Protein AF-A0A510INA8-F1 (afdb_monomer)

Nearest PDB structures (foldseek):
  8xap-assembly2_B  TM=6.725E-01  e=1.825E+00  Sulfolobus acidocaldarius DSM 639
  1udv-assembly1_A  TM=5.175E-01  e=1.041E+00  Saccharolobus solfataricus P2
  8cr5-assembly1_A  TM=5.993E-01  e=4.950E+00  Mus musculus
  7qna-assembly1_C  TM=3.928E-01  e=1.714E+00  Homo sapiens
  4bsj-assembly1_A  TM=4.033E-01  e=3.199E+00  Homo sapiens

Mean predicted aligned error: 12.91 Å

Secondary structure (DSSP, 8-state):
-------------------------------EEEEE-SPPPSEEEEE-HHHHHHHBTTTTTT---SS-EEEEE-SSSHHHHHHTT-BEEHHHHHT--TTS-EEEEEEEEEEETTEEEEEEEEEE-

Solvent-accessible surface area (backbone atoms only — not comparable to full-atom values): 7892 Å² total; per-residue (Å²): 134,84,89,83,86,80,89,85,87,78,82,87,84,91,83,80,86,76,83,76,79,75,74,81,73,69,79,80,77,80,61,48,76,53,72,43,83,46,85,70,64,67,42,77,48,74,36,45,53,68,52,30,47,71,25,18,62,78,38,40,76,66,66,80,62,91,56,69,42,65,30,37,21,70,50,96,43,72,69,52,24,56,77,64,19,44,27,27,45,61,35,64,72,71,71,46,61,62,88,51,49,69,77,45,78,49,79,48,79,50,75,57,97,87,40,83,43,43,37,38,29,41,32,25,96

Foldseek 3Di:
DDDDDDDDDDDDDDDDDPPPPPPPPPPPPDWDKDKDFDDAFLDKDWDALVLQQQLAPVHNPLPPDRGTAMWGARDNDPVCSRVVSRIYGPCRVRVHHSPKAQPDKDWDWDADPNDIIIMIMTTID

pLDDT: mean 80.51, std 18.61, range [36.09, 98.0]

Radius of gyration: 30.37 Å; Cα contacts (8 Å, |Δi|>4): 187; chains: 1; bounding box: 61×91×60 Å

Structure (mmCIF, N/CA/C/O backbone):
data_AF-A0A510INA8-F1
#
_entry.id   AF-A0A510INA8-F1
#
loop_
_atom_site.group_PDB
_atom_site.id
_atom_site.type_symbol
_atom_site.label_atom_id
_atom_site.label_alt_id
_atom_site.label_comp_id
_atom_site.label_asym_id
_atom_site.label_entity_id
_atom_site.label_seq_id
_atom_site.pdbx_PDB_ins_code
_atom_site.Cartn_x
_atom_site.Cartn_y
_atom_site.Cartn_z
_atom_site.occupancy
_atom_site.B_iso_or_equiv
_atom_site.auth_seq_id
_atom_site.auth_comp_id
_atom_site.auth_asym_id
_atom_site.auth_atom_id
_atom_site.pdbx_PDB_model_num
ATOM 1 N N . MET A 1 1 ? 45.433 81.478 45.716 1.00 36.09 1 MET A N 1
ATOM 2 C CA . MET A 1 1 ? 46.168 80.511 46.562 1.00 36.09 1 MET A CA 1
ATOM 3 C C . MET A 1 1 ? 45.380 79.200 46.555 1.00 36.09 1 MET A C 1
ATOM 5 O O . MET A 1 1 ? 44.217 79.274 46.913 1.00 36.09 1 MET A O 1
ATOM 9 N N . ARG A 1 2 ? 46.011 78.075 46.148 1.00 40.50 2 ARG A N 1
ATOM 10 C CA . ARG A 1 2 ? 45.520 76.659 46.143 1.00 40.50 2 ARG A CA 1
ATOM 11 C C . ARG A 1 2 ? 44.351 76.387 45.164 1.00 40.50 2 ARG A C 1
ATOM 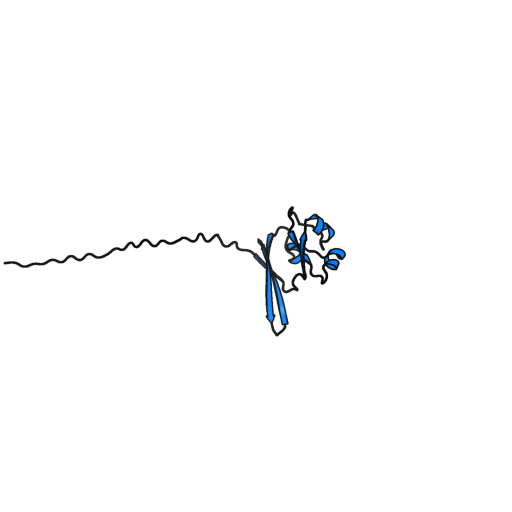13 O O . ARG A 1 2 ? 43.284 76.943 45.352 1.00 40.50 2 ARG A O 1
ATOM 20 N N . ILE A 1 3 ? 44.508 75.762 43.986 1.00 47.12 3 ILE A N 1
ATOM 21 C CA . ILE A 1 3 ? 44.950 74.398 43.575 1.00 47.12 3 ILE A CA 1
ATOM 22 C C . ILE A 1 3 ? 44.139 73.260 44.223 1.00 47.12 3 ILE A C 1
ATOM 24 O O . ILE A 1 3 ? 43.990 73.243 45.441 1.00 47.12 3 ILE A O 1
ATOM 28 N N . ILE A 1 4 ? 43.807 72.280 43.361 1.00 51.62 4 ILE A N 1
ATOM 29 C CA . ILE A 1 4 ? 43.509 70.842 43.569 1.00 51.62 4 ILE A CA 1
ATOM 30 C C . ILE A 1 4 ? 42.008 70.547 43.355 1.00 51.62 4 ILE A C 1
ATOM 32 O O . ILE A 1 4 ? 41.191 70.842 44.215 1.00 51.62 4 ILE A O 1
ATOM 36 N N . VAL A 1 5 ? 41.553 70.223 42.131 1.00 52.34 5 VAL A N 1
ATOM 37 C CA . VAL A 1 5 ? 41.627 68.917 41.418 1.00 52.34 5 VAL A CA 1
ATOM 38 C C . VAL A 1 5 ? 41.078 67.772 42.264 1.00 52.34 5 VAL A C 1
ATOM 40 O O . VAL A 1 5 ? 41.728 67.398 43.223 1.00 52.34 5 VAL A O 1
ATOM 43 N N . LEU A 1 6 ? 39.985 67.127 41.845 1.00 49.16 6 LEU A N 1
ATOM 44 C CA . LEU A 1 6 ? 39.947 65.661 41.837 1.00 49.16 6 LEU A CA 1
ATOM 45 C C . LEU A 1 6 ? 38.844 65.129 40.910 1.00 49.16 6 LEU A C 1
ATOM 47 O O . LEU A 1 6 ? 37.660 65.408 41.082 1.00 49.16 6 LEU A O 1
ATOM 51 N N . LEU A 1 7 ? 39.296 64.355 39.923 1.00 53.62 7 LEU A N 1
ATOM 52 C CA . LEU A 1 7 ? 38.528 63.393 39.141 1.00 53.62 7 LEU A CA 1
ATOM 53 C C . LEU A 1 7 ? 37.776 62.418 40.051 1.00 53.62 7 LEU A C 1
ATOM 55 O O . LEU A 1 7 ? 38.394 61.906 40.977 1.00 53.62 7 LEU A O 1
ATOM 59 N N . LEU A 1 8 ? 36.567 62.004 39.657 1.00 52.69 8 LEU A N 1
ATOM 60 C CA . LEU A 1 8 ? 36.178 60.594 39.752 1.00 52.69 8 LEU A CA 1
ATOM 61 C C . LEU A 1 8 ? 35.313 60.179 38.556 1.00 52.69 8 LEU A C 1
ATOM 63 O O . LEU A 1 8 ? 34.218 60.682 38.322 1.00 52.69 8 LEU A O 1
ATOM 67 N N . ILE A 1 9 ? 35.880 59.237 37.809 1.00 55.69 9 ILE A N 1
ATOM 68 C CA . ILE A 1 9 ? 35.299 58.437 36.739 1.00 55.69 9 ILE A CA 1
ATOM 69 C C . ILE A 1 9 ? 34.659 57.211 37.402 1.00 55.69 9 ILE A C 1
ATOM 71 O O . ILE A 1 9 ? 35.35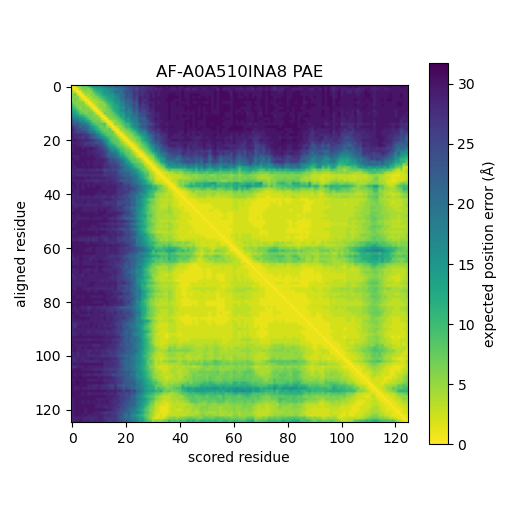2 56.499 38.118 1.00 55.69 9 ILE A O 1
ATOM 75 N N . PHE A 1 10 ? 33.390 56.927 37.114 1.00 51.81 10 PHE A N 1
ATOM 76 C CA . PHE A 1 10 ? 32.765 55.597 37.222 1.00 51.81 10 PHE A CA 1
ATOM 77 C C . PHE A 1 10 ? 31.710 55.545 36.104 1.00 51.81 10 PHE A C 1
ATOM 79 O O . PHE A 1 10 ? 30.740 56.289 36.139 1.00 51.81 10 PHE A O 1
ATOM 86 N N . SER A 1 11 ? 31.994 54.975 34.932 1.00 45.41 11 SER A N 1
ATOM 87 C CA . SER A 1 11 ? 32.023 53.545 34.589 1.00 45.41 11 SER A CA 1
ATOM 88 C C . SER A 1 11 ? 30.699 52.804 34.846 1.00 45.41 11 SER A C 1
ATOM 90 O O . SER A 1 11 ? 30.449 52.335 35.947 1.00 45.41 11 SER A O 1
ATOM 92 N N . SER A 1 12 ? 29.929 52.690 33.756 1.00 51.34 12 SER A N 1
ATOM 93 C CA . SER A 1 12 ? 29.327 51.460 33.201 1.00 51.34 12 SER A CA 1
ATOM 94 C C . SER A 1 12 ? 28.282 50.668 34.003 1.00 51.34 12 SER A C 1
ATOM 96 O O . SER A 1 12 ? 28.585 50.149 35.067 1.00 51.34 12 SER A O 1
ATOM 98 N N . CYS A 1 13 ? 27.100 50.471 33.395 1.00 49.81 13 CYS A N 1
ATOM 99 C CA . CYS A 1 13 ? 26.391 49.192 33.122 1.00 49.81 13 CYS A CA 1
ATOM 100 C C . CYS A 1 13 ? 25.000 49.560 32.542 1.00 49.81 13 CYS A C 1
ATOM 102 O O . CYS A 1 13 ? 24.193 50.163 33.235 1.00 49.81 13 CYS A O 1
ATOM 104 N N . ALA A 1 14 ? 24.729 49.484 31.236 1.00 54.25 14 ALA A N 1
ATOM 105 C CA . ALA A 1 14 ? 24.481 48.291 30.417 1.00 54.25 14 ALA A CA 1
ATOM 106 C C . ALA A 1 14 ? 23.290 47.433 30.892 1.00 54.25 14 ALA A C 1
ATOM 108 O O . ALA A 1 14 ? 23.493 46.465 31.611 1.00 54.25 14 ALA A O 1
ATOM 109 N N . PHE A 1 15 ? 22.085 47.740 30.397 1.00 49.66 15 PHE A N 1
ATOM 110 C CA . PHE A 1 15 ? 21.013 46.762 30.173 1.00 49.66 15 PHE A CA 1
ATOM 111 C C . PHE A 1 15 ? 20.267 47.154 28.892 1.00 49.66 15 PHE A C 1
ATOM 113 O O . PHE A 1 15 ? 19.401 48.021 28.895 1.00 49.66 15 PHE A O 1
ATOM 120 N N . ALA A 1 16 ? 20.673 46.563 27.769 1.00 50.62 16 ALA A N 1
ATOM 121 C CA . ALA A 1 16 ? 19.818 46.471 26.596 1.00 50.62 16 ALA A CA 1
ATOM 122 C C . ALA A 1 16 ? 19.084 45.135 26.720 1.00 50.62 16 ALA A C 1
ATOM 124 O O . ALA A 1 16 ? 19.707 44.076 26.616 1.00 50.62 16 ALA A O 1
ATOM 125 N N . ASP A 1 17 ? 17.787 45.200 27.010 1.00 41.62 17 ASP A N 1
ATOM 126 C CA . ASP A 1 17 ? 16.913 44.038 27.107 1.00 41.62 17 ASP A CA 1
ATOM 127 C C . ASP A 1 17 ? 16.897 43.289 25.772 1.00 41.62 17 ASP A C 1
ATOM 129 O O . ASP A 1 17 ? 16.289 43.702 24.781 1.00 41.62 17 ASP A O 1
ATOM 133 N N . SER A 1 18 ? 17.612 42.167 25.741 1.00 46.16 18 SER A N 1
ATOM 134 C CA . SER A 1 18 ? 17.527 41.204 24.655 1.00 46.16 18 SER A CA 1
ATOM 135 C C . SER A 1 18 ? 16.163 40.523 24.743 1.00 46.16 18 SER A C 1
ATOM 137 O O . SER A 1 18 ? 15.929 39.677 25.606 1.00 46.16 18 SER A O 1
ATOM 139 N N . PHE A 1 19 ? 15.248 40.889 23.846 1.00 44.69 19 PHE A N 1
ATOM 140 C CA . PHE A 1 19 ? 14.048 40.103 23.577 1.00 44.69 19 PHE A CA 1
ATOM 141 C C . PHE A 1 19 ? 14.461 38.775 22.939 1.00 44.69 19 PHE A C 1
ATOM 143 O O . PHE A 1 19 ? 14.476 38.614 21.718 1.00 44.69 19 PHE A O 1
ATOM 150 N N . THR A 1 20 ? 14.787 37.788 23.767 1.00 49.47 20 THR A N 1
ATOM 151 C CA . THR A 1 20 ? 14.896 36.409 23.308 1.00 49.47 20 THR A CA 1
ATOM 152 C C . THR A 1 20 ? 13.477 35.892 23.099 1.00 49.47 20 THR A C 1
ATOM 154 O O . THR A 1 20 ? 12.819 35.427 24.031 1.00 49.47 20 THR A O 1
ATOM 157 N N . VAL A 1 21 ? 12.980 35.982 21.862 1.00 47.56 21 VAL A N 1
ATOM 158 C CA . VAL A 1 21 ? 11.808 35.222 21.420 1.00 47.56 21 VAL A CA 1
ATOM 159 C C . VAL A 1 21 ? 12.159 33.747 21.595 1.00 47.56 21 VAL A C 1
ATOM 161 O O . VAL A 1 21 ? 12.814 33.144 20.746 1.00 47.56 21 VAL A O 1
ATOM 164 N N . LYS A 1 22 ? 11.753 33.157 22.725 1.00 41.47 22 LYS A N 1
ATOM 165 C CA . LYS A 1 22 ? 11.709 31.705 22.886 1.00 41.47 22 LYS A CA 1
ATOM 166 C C . LYS A 1 22 ? 10.734 31.189 21.834 1.00 41.47 22 LYS A C 1
ATOM 168 O O . LYS A 1 22 ? 9.523 31.177 22.052 1.00 41.47 22 LYS A O 1
ATOM 173 N N . LYS A 1 23 ? 11.254 30.786 20.671 1.00 48.12 23 LYS A N 1
ATOM 174 C CA . LYS A 1 23 ? 10.548 29.851 19.799 1.00 48.12 23 LYS A CA 1
ATOM 175 C C . LYS A 1 23 ? 10.202 28.665 20.689 1.00 48.12 23 LYS A C 1
ATOM 177 O O . LYS A 1 23 ? 11.094 27.961 21.150 1.00 48.12 23 LYS A O 1
ATOM 182 N N . ASN A 1 24 ? 8.915 28.488 20.968 1.00 43.78 24 ASN A N 1
ATOM 183 C CA . ASN A 1 24 ? 8.388 27.220 21.442 1.00 43.78 24 ASN A CA 1
ATOM 184 C C . ASN A 1 24 ? 8.628 26.208 20.316 1.00 43.78 24 ASN A C 1
ATOM 186 O O . ASN A 1 24 ? 7.759 25.976 19.474 1.00 43.78 24 ASN A O 1
ATOM 190 N N . GLU A 1 25 ? 9.845 25.674 20.247 1.00 50.84 25 GLU A N 1
ATOM 191 C CA . GLU A 1 25 ? 10.144 24.476 19.485 1.00 50.84 25 GLU A CA 1
ATOM 192 C C . GLU A 1 25 ? 9.322 23.369 20.135 1.00 50.84 25 GLU A C 1
ATOM 194 O O . GLU A 1 25 ? 9.649 22.864 21.209 1.00 50.84 25 GLU A O 1
ATOM 199 N N . LYS A 1 26 ? 8.173 23.060 19.522 1.00 48.19 26 LYS A N 1
ATOM 200 C CA . LYS A 1 26 ? 7.424 21.851 19.857 1.00 48.19 26 LYS A CA 1
ATOM 201 C C . LYS A 1 26 ? 8.421 20.687 19.814 1.00 48.19 26 LYS A C 1
ATOM 203 O O . LYS A 1 26 ? 9.212 20.642 18.868 1.00 48.19 26 LYS A O 1
ATOM 208 N N . PRO A 1 27 ? 8.410 19.777 20.801 1.00 48.94 27 PRO A N 1
ATOM 209 C CA . PRO A 1 27 ? 9.316 18.640 20.800 1.00 48.94 27 PRO A CA 1
ATOM 210 C C . PRO A 1 27 ? 9.213 17.928 19.452 1.00 48.94 27 PRO A C 1
ATOM 212 O O . PRO A 1 27 ? 8.114 17.598 19.002 1.00 48.94 27 PRO A O 1
ATOM 215 N N . ILE A 1 28 ? 10.356 17.769 18.781 1.00 55.47 28 ILE A N 1
ATOM 216 C CA . ILE A 1 28 ? 10.448 17.049 17.513 1.00 55.47 28 ILE A CA 1
ATOM 217 C C . ILE A 1 28 ? 10.038 15.611 17.822 1.00 55.47 28 ILE A C 1
ATOM 219 O O . ILE A 1 28 ? 10.800 14.864 18.435 1.00 55.47 28 ILE A O 1
ATOM 223 N N . GLU A 1 29 ? 8.809 15.243 17.462 1.00 56.22 29 GLU A N 1
ATOM 224 C CA . GLU A 1 29 ? 8.333 13.872 17.604 1.00 56.22 29 GLU A CA 1
ATOM 225 C C . GLU A 1 29 ? 9.290 12.947 16.845 1.00 56.22 29 GLU A C 1
ATOM 227 O O . GLU A 1 29 ? 9.495 13.085 15.636 1.00 56.22 29 GLU A O 1
ATOM 232 N N . LYS A 1 30 ? 9.935 12.032 17.571 1.00 59.50 30 LYS A N 1
ATOM 233 C CA . LYS A 1 30 ? 10.910 11.106 17.004 1.00 59.50 30 LYS A CA 1
ATOM 234 C C . LYS A 1 30 ? 10.156 9.950 16.356 1.00 59.50 30 LYS A C 1
ATOM 236 O O . LYS A 1 30 ? 9.831 8.977 17.021 1.00 59.50 30 LYS A O 1
ATOM 241 N N . TYR A 1 31 ? 9.869 10.083 15.068 1.00 65.19 31 TYR A N 1
ATOM 242 C CA . TYR A 1 31 ? 9.323 8.988 14.273 1.00 65.19 31 TYR A CA 1
ATOM 243 C C . TYR A 1 31 ? 10.405 7.936 14.018 1.00 65.19 31 TYR A C 1
ATOM 245 O O . TYR A 1 31 ? 11.529 8.265 13.620 1.00 65.19 31 TYR A O 1
ATOM 253 N N . GLU A 1 32 ? 10.060 6.670 14.221 1.00 82.25 32 GLU A N 1
ATOM 254 C CA . GLU A 1 32 ? 10.844 5.559 13.702 1.00 82.25 32 GLU A CA 1
ATOM 255 C C . GLU A 1 32 ? 10.664 5.457 12.182 1.00 82.25 32 GLU A C 1
ATOM 257 O O . GLU A 1 32 ? 9.670 5.919 11.612 1.00 82.25 32 GLU A O 1
ATOM 262 N N . LYS A 1 33 ? 11.660 4.887 11.498 1.00 86.19 33 LYS A N 1
ATOM 263 C CA . LYS A 1 33 ? 11.706 4.857 10.036 1.00 86.19 33 LYS A CA 1
ATOM 264 C C . LYS A 1 33 ? 12.118 3.485 9.523 1.00 86.19 33 LYS A C 1
ATOM 266 O O . LYS A 1 33 ? 13.248 3.058 9.742 1.00 86.19 33 LYS A O 1
ATOM 271 N N . LEU A 1 34 ? 11.243 2.857 8.740 1.00 88.38 34 LEU A N 1
ATOM 272 C CA . LEU A 1 34 ? 11.526 1.611 8.026 1.00 88.38 34 LEU A CA 1
ATOM 273 C C . LEU A 1 34 ? 11.539 1.876 6.521 1.00 88.38 34 LEU A C 1
ATOM 275 O O . LEU A 1 34 ? 10.563 2.388 5.978 1.00 88.38 34 LEU A O 1
ATOM 279 N N . CYS A 1 35 ? 12.632 1.521 5.843 1.00 88.44 35 CYS A N 1
ATOM 280 C CA . CYS A 1 35 ? 12.793 1.715 4.403 1.00 88.44 35 CYS A CA 1
ATOM 281 C C . CYS A 1 35 ? 12.897 0.386 3.656 1.00 88.44 35 CYS A C 1
ATOM 283 O O . CYS A 1 35 ? 13.660 -0.492 4.048 1.00 88.44 35 CYS A O 1
ATOM 285 N N . LEU A 1 36 ? 12.200 0.287 2.527 1.00 87.12 36 LEU A N 1
ATOM 286 C CA . LEU A 1 36 ? 12.266 -0.835 1.599 1.00 87.12 36 LEU A CA 1
ATOM 287 C C . LEU A 1 36 ? 12.838 -0.355 0.263 1.00 87.12 36 LEU A C 1
ATOM 289 O O . LEU A 1 36 ? 12.380 0.640 -0.306 1.00 87.12 36 LEU A O 1
ATOM 293 N N . MET A 1 37 ? 13.846 -1.067 -0.240 1.00 78.75 37 MET A N 1
ATOM 294 C CA . MET A 1 37 ? 14.377 -0.893 -1.595 1.00 78.75 37 MET A CA 1
ATOM 295 C C . MET A 1 37 ? 13.563 -1.766 -2.550 1.00 78.75 37 MET A C 1
ATOM 297 O O . MET A 1 37 ? 14.003 -2.832 -2.968 1.00 78.75 37 MET A O 1
ATOM 301 N N . GLN A 1 38 ? 12.334 -1.343 -2.825 1.00 76.12 38 GLN A N 1
ATOM 302 C CA . GLN A 1 38 ? 11.403 -2.063 -3.688 1.00 76.12 38 GLN A CA 1
ATOM 303 C C . GLN A 1 38 ? 10.660 -1.096 -4.604 1.00 76.12 38 GLN A C 1
ATOM 305 O O . GLN A 1 38 ? 10.697 0.123 -4.407 1.00 76.12 38 GLN A O 1
ATOM 310 N N . HIS A 1 39 ? 9.985 -1.642 -5.616 1.00 77.00 39 HIS A N 1
ATOM 311 C CA . HIS A 1 39 ? 9.151 -0.839 -6.501 1.00 77.00 39 HIS A CA 1
ATOM 312 C C . HIS A 1 39 ? 8.090 -0.072 -5.696 1.00 77.00 39 HIS A C 1
ATOM 314 O O . HIS A 1 39 ? 7.494 -0.650 -4.784 1.00 77.00 39 HIS A O 1
ATOM 320 N N . PRO A 1 40 ? 7.871 1.223 -5.999 1.00 84.75 40 PRO A N 1
ATOM 321 C CA . PRO A 1 40 ? 6.792 1.987 -5.391 1.00 84.75 40 PRO A CA 1
ATOM 322 C C . PRO A 1 40 ? 5.446 1.341 -5.686 1.00 84.75 40 PRO A C 1
ATOM 324 O O . PRO A 1 40 ? 5.304 0.704 -6.735 1.00 84.75 40 PRO A O 1
ATOM 327 N N . PRO A 1 41 ? 4.462 1.512 -4.785 1.00 90.69 41 PRO A N 1
ATOM 328 C CA . PRO A 1 41 ? 3.111 1.100 -5.096 1.00 90.69 41 PRO A CA 1
ATOM 329 C C . PRO A 1 41 ? 2.669 1.796 -6.377 1.00 90.69 41 PRO A C 1
ATOM 331 O O . PRO A 1 41 ? 2.833 3.008 -6.530 1.00 90.69 41 PRO A O 1
ATOM 334 N N . THR A 1 42 ? 2.162 1.001 -7.310 1.00 93.69 42 THR A N 1
ATOM 335 C CA . THR A 1 42 ? 1.665 1.471 -8.602 1.00 93.69 42 THR A CA 1
ATOM 336 C C . THR A 1 42 ? 0.370 2.243 -8.420 1.00 93.69 42 THR A C 1
ATOM 338 O O . THR A 1 42 ? 0.153 3.235 -9.110 1.00 93.69 42 THR A O 1
ATOM 341 N N . HIS A 1 43 ? -0.453 1.827 -7.451 1.00 95.50 43 HIS A N 1
ATOM 342 C CA . HIS A 1 43 ? -1.754 2.423 -7.170 1.00 95.50 43 HIS A CA 1
ATOM 343 C C . HIS A 1 43 ? -1.962 2.668 -5.680 1.00 95.50 43 HIS A C 1
ATOM 345 O O . HIS A 1 43 ? -1.445 1.946 -4.820 1.00 95.50 43 HIS A O 1
ATOM 351 N N . LYS A 1 44 ? -2.777 3.683 -5.394 1.00 95.69 44 LYS A N 1
ATOM 352 C CA . LYS A 1 44 ? -3.228 4.062 -4.057 1.00 95.69 44 LYS A CA 1
ATOM 353 C C . LYS A 1 44 ? -4.738 4.266 -4.072 1.00 95.69 44 LYS A C 1
ATOM 355 O O . LYS A 1 44 ? -5.270 4.780 -5.054 1.00 95.69 44 LYS A O 1
ATOM 360 N N . ALA A 1 45 ? -5.407 3.897 -2.990 1.00 96.62 45 ALA A N 1
ATOM 361 C CA . ALA A 1 45 ? -6.830 4.151 -2.790 1.00 96.62 45 ALA A CA 1
ATOM 362 C C . ALA A 1 45 ? -7.124 4.388 -1.304 1.00 96.62 45 ALA A C 1
ATOM 364 O O . ALA A 1 45 ? -6.288 4.094 -0.452 1.00 96.62 45 ALA A O 1
ATOM 365 N N . MET A 1 46 ? -8.308 4.914 -0.999 1.00 97.00 46 MET A N 1
ATOM 366 C CA . MET A 1 46 ? -8.810 5.042 0.369 1.00 97.00 46 MET A CA 1
ATOM 367 C C . MET A 1 46 ? -9.891 3.995 0.585 1.00 97.00 46 MET A C 1
ATOM 369 O O . MET A 1 46 ? -10.875 4.005 -0.149 1.00 97.00 46 MET A O 1
ATOM 373 N N . PHE A 1 47 ? -9.706 3.109 1.559 1.00 96.50 47 PHE A N 1
ATOM 374 C CA . PHE A 1 47 ? -10.651 2.039 1.876 1.00 96.50 47 PHE A CA 1
ATOM 375 C C . PHE A 1 47 ? -11.217 2.206 3.278 1.00 96.50 47 PHE A C 1
ATOM 377 O O . PHE A 1 47 ? -10.488 2.508 4.224 1.00 96.50 47 PHE A O 1
ATOM 384 N N . TYR A 1 48 ? -12.499 1.892 3.435 1.00 96.38 48 TYR A N 1
ATOM 385 C CA . TYR A 1 48 ? -13.028 1.447 4.717 1.00 96.38 48 TYR A CA 1
ATOM 386 C C . TYR A 1 48 ? -12.536 0.030 5.036 1.00 96.38 48 TYR A C 1
ATOM 388 O O . TYR A 1 48 ? -12.192 -0.760 4.152 1.00 96.38 48 TYR A O 1
ATOM 396 N N . LYS A 1 49 ? -12.572 -0.348 6.320 1.00 94.88 49 LYS A N 1
ATOM 397 C CA . LYS A 1 49 ? -12.190 -1.698 6.766 1.00 94.88 49 LYS A CA 1
ATOM 398 C C . LYS A 1 49 ? -12.890 -2.805 5.966 1.00 94.88 49 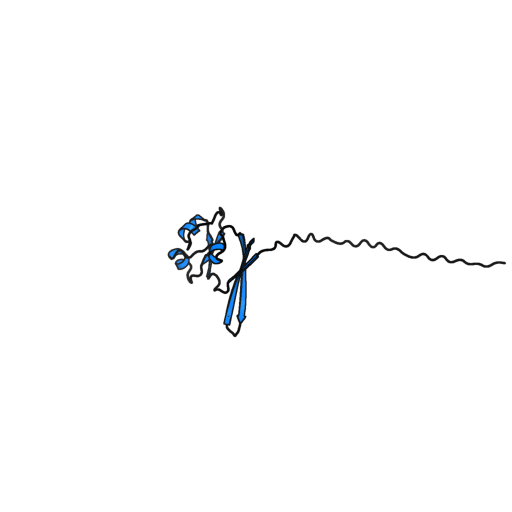LYS A C 1
ATOM 400 O O . LYS A 1 49 ? -12.237 -3.775 5.594 1.00 94.88 49 LYS A O 1
ATOM 405 N N . SER A 1 50 ? -14.186 -2.658 5.686 1.00 96.19 50 SER A N 1
ATOM 406 C CA . SER A 1 50 ? -14.987 -3.628 4.923 1.00 96.19 50 SER A CA 1
ATOM 407 C C . SER A 1 50 ? -14.465 -3.849 3.500 1.00 96.19 50 SER A C 1
ATOM 409 O O . SER A 1 50 ? -14.451 -4.982 3.020 1.00 96.19 50 SER A O 1
ATOM 411 N N . GLU A 1 51 ? -13.988 -2.796 2.840 1.00 97.56 51 GLU A N 1
ATOM 412 C CA . GLU A 1 51 ? -13.410 -2.879 1.498 1.00 97.56 51 GLU A CA 1
ATOM 413 C C . GLU A 1 51 ? -12.070 -3.607 1.524 1.00 97.56 51 GLU A C 1
ATOM 415 O O . GLU A 1 51 ? -11.836 -4.486 0.693 1.00 97.56 51 GLU A O 1
ATOM 420 N N . LEU A 1 52 ? -11.230 -3.337 2.530 1.00 96.69 52 LEU A N 1
ATOM 421 C CA . LEU A 1 52 ? -9.999 -4.103 2.726 1.00 96.69 52 LEU A CA 1
ATOM 422 C C . LEU A 1 52 ? -10.298 -5.574 3.050 1.00 96.69 52 LEU A C 1
ATOM 424 O O . LEU A 1 52 ? -9.576 -6.449 2.590 1.00 96.69 52 LEU A O 1
ATOM 428 N N . CYS A 1 53 ? -11.370 -5.885 3.786 1.00 96.12 53 CYS A N 1
ATOM 429 C CA . CYS A 1 53 ? -11.744 -7.283 4.025 1.00 96.12 53 CYS A CA 1
ATOM 430 C C . CYS A 1 53 ? -12.076 -8.012 2.712 1.00 96.12 53 CYS A C 1
ATOM 432 O O . CYS A 1 53 ? -11.816 -9.205 2.596 1.00 96.12 53 CYS A O 1
ATOM 434 N N . LYS A 1 54 ? -12.658 -7.303 1.736 1.00 97.31 54 LYS A N 1
ATOM 435 C CA . LYS A 1 54 ? -13.101 -7.869 0.457 1.00 97.31 54 LYS A CA 1
ATOM 436 C C . LYS A 1 54 ? -11.981 -7.961 -0.579 1.00 97.31 54 LYS A C 1
ATOM 438 O O . LYS A 1 54 ? -11.881 -8.962 -1.281 1.00 97.31 54 LYS A O 1
ATOM 443 N N . PHE A 1 55 ? -11.169 -6.913 -0.691 1.00 97.94 55 PHE A N 1
ATOM 444 C CA . PHE A 1 55 ? -10.179 -6.760 -1.762 1.00 97.94 55 PHE A CA 1
ATOM 445 C C . PHE A 1 55 ? -8.728 -6.775 -1.263 1.00 97.94 55 PHE A C 1
ATOM 447 O O . PHE A 1 55 ? -7.805 -6.545 -2.046 1.00 97.94 55 PHE A O 1
ATOM 454 N N . GLY A 1 56 ? -8.511 -6.990 0.034 1.00 96.88 56 GLY A N 1
ATOM 455 C CA . GLY A 1 56 ? -7.191 -7.007 0.647 1.00 96.88 56 GLY A CA 1
ATOM 456 C C . GLY A 1 56 ? -6.499 -8.361 0.529 1.00 96.88 56 GLY A C 1
ATOM 457 O O . GLY A 1 56 ? -7.117 -9.403 0.736 1.00 96.88 56 GLY A O 1
ATOM 458 N N . LYS A 1 57 ? -5.189 -8.335 0.285 1.00 95.31 57 LYS A N 1
ATOM 459 C CA . LYS A 1 57 ? -4.339 -9.523 0.106 1.00 95.31 57 LYS A CA 1
ATOM 460 C C . LYS A 1 57 ? -4.304 -10.425 1.332 1.00 95.31 57 LYS A C 1
ATOM 462 O O . LYS A 1 57 ? -4.308 -11.643 1.211 1.00 95.31 57 LYS A O 1
ATOM 467 N N . GLU A 1 58 ? -4.267 -9.814 2.508 1.00 93.88 58 GLU A N 1
ATOM 468 C CA . GLU A 1 58 ? -4.288 -10.497 3.807 1.00 93.88 58 GLU A CA 1
ATOM 469 C C . GLU A 1 58 ? -5.633 -10.263 4.524 1.00 93.88 58 GLU A C 1
ATOM 471 O O . GLU A 1 58 ? -5.762 -10.4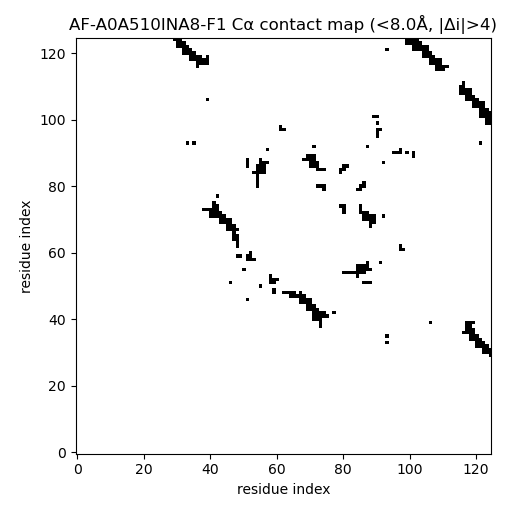48 5.736 1.00 93.88 58 GLU A O 1
ATOM 476 N N . GLY A 1 59 ? -6.641 -9.799 3.775 1.00 91.94 59 GLY A N 1
ATOM 477 C CA . GLY A 1 59 ? -7.888 -9.279 4.318 1.00 91.94 59 GLY A CA 1
ATOM 478 C C . GLY A 1 59 ? -7.667 -8.060 5.220 1.00 91.94 59 GLY A C 1
ATOM 479 O O . GLY A 1 59 ? -6.711 -7.296 5.072 1.00 91.94 59 GLY A O 1
ATOM 480 N N . CYS A 1 60 ? -8.571 -7.882 6.181 1.00 91.50 60 CYS A N 1
ATOM 481 C CA . CYS A 1 60 ? -8.605 -6.734 7.093 1.00 91.50 60 CYS A CA 1
ATOM 482 C C . CYS A 1 60 ? -8.149 -7.054 8.525 1.00 91.50 60 CYS A C 1
ATOM 484 O O . CYS A 1 60 ? -8.466 -6.311 9.462 1.00 91.50 60 CYS A O 1
ATOM 486 N N . SER A 1 61 ? -7.438 -8.168 8.715 1.00 85.00 61 SER A N 1
ATOM 487 C CA . SER A 1 61 ? -6.910 -8.579 10.017 1.00 85.00 61 SER A CA 1
ATOM 488 C C . SER A 1 61 ? -5.998 -7.501 10.602 1.00 85.00 61 SER A C 1
ATOM 490 O O . SER A 1 61 ? -5.146 -6.948 9.912 1.00 85.00 61 SER A O 1
ATOM 492 N N . GLY A 1 62 ? -6.200 -7.176 11.880 1.00 78.94 62 GLY A N 1
ATOM 493 C CA . GLY A 1 62 ? -5.417 -6.155 12.580 1.00 78.94 62 GLY A CA 1
ATOM 494 C C . GLY A 1 62 ? -5.814 -4.704 12.285 1.00 78.94 62 GLY A C 1
ATOM 495 O O . GLY A 1 62 ? -5.319 -3.803 12.952 1.00 78.94 62 GLY A O 1
ATOM 496 N N . VAL A 1 63 ? -6.745 -4.448 11.360 1.00 85.12 63 VAL A N 1
ATOM 497 C CA . VAL A 1 63 ? -7.260 -3.093 11.125 1.00 85.12 63 VAL A CA 1
ATOM 498 C C . VAL A 1 63 ? -8.432 -2.804 12.063 1.00 85.12 63 VAL A C 1
ATOM 500 O O . VAL A 1 63 ? -9.484 -3.451 11.996 1.00 85.12 63 VAL A O 1
ATOM 503 N N . SER A 1 64 ? -8.268 -1.811 12.935 1.00 82.94 64 SER A N 1
ATOM 504 C CA . SER A 1 64 ? -9.304 -1.318 13.856 1.00 82.94 64 SER A CA 1
ATOM 505 C C . SER A 1 64 ? -9.891 0.043 13.454 1.00 82.94 64 SER A C 1
ATOM 507 O O . SER A 1 64 ? -10.819 0.512 14.112 1.00 82.94 64 SER A O 1
ATOM 509 N N . SER A 1 65 ? -9.401 0.654 12.367 1.00 84.56 65 SER A N 1
ATOM 510 C CA . SER A 1 65 ? -9.863 1.973 11.920 1.00 84.56 65 SER A CA 1
ATOM 511 C C . SER A 1 65 ? -11.348 1.973 11.552 1.00 84.56 65 SER A C 1
ATOM 513 O O . SER A 1 65 ? -11.821 1.108 10.808 1.00 84.56 65 SER A O 1
ATOM 515 N N . LYS A 1 66 ? -12.070 2.978 12.059 1.00 88.00 66 LYS A N 1
ATOM 516 C CA . LYS A 1 66 ? -13.446 3.309 11.654 1.00 88.00 66 LYS A CA 1
ATOM 517 C C . LYS A 1 66 ? -13.487 4.297 10.486 1.00 88.00 66 LYS A C 1
ATOM 519 O O . LYS A 1 66 ? -14.514 4.411 9.826 1.00 88.00 66 LYS A O 1
ATOM 524 N N . GLU A 1 67 ? -12.381 4.986 10.232 1.00 92.94 67 GL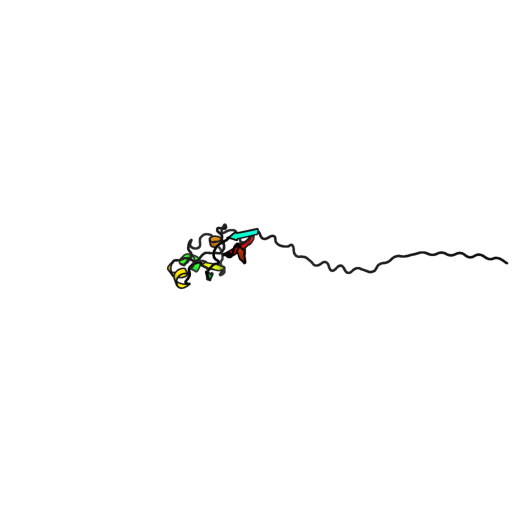U A N 1
ATOM 525 C CA . GLU A 1 67 ? -12.239 5.962 9.155 1.00 92.94 67 GLU A CA 1
ATOM 526 C C . GLU A 1 67 ? -11.577 5.326 7.925 1.00 92.94 67 GLU A C 1
ATOM 528 O O . GLU A 1 67 ? -10.834 4.344 8.075 1.00 92.94 67 GLU A O 1
ATOM 533 N N . PRO A 1 68 ? -11.820 5.865 6.714 1.00 94.31 68 PRO A N 1
ATOM 534 C CA . PRO A 1 68 ? -11.091 5.458 5.523 1.00 94.31 68 PRO A CA 1
ATOM 535 C C . PRO A 1 68 ? -9.585 5.629 5.711 1.00 94.31 68 PRO A C 1
ATOM 537 O O . PRO A 1 68 ? -9.126 6.656 6.207 1.00 94.31 68 PRO A O 1
ATOM 540 N N . PHE A 1 69 ? -8.806 4.658 5.255 1.00 92.06 69 PHE A N 1
ATOM 541 C CA . PHE A 1 69 ? -7.349 4.700 5.330 1.00 92.06 69 PHE A CA 1
ATOM 542 C C . PHE A 1 69 ? -6.719 4.345 3.984 1.00 92.06 69 PHE A C 1
ATOM 544 O O . PHE A 1 69 ? -7.325 3.670 3.149 1.00 92.06 69 PHE A O 1
ATOM 551 N N . GLU A 1 70 ? -5.493 4.822 3.768 1.00 94.19 70 GLU A N 1
ATOM 552 C CA . GLU A 1 70 ? -4.771 4.581 2.520 1.00 94.19 70 GLU A CA 1
ATOM 553 C C . GLU A 1 70 ? -4.364 3.105 2.411 1.00 94.19 70 GLU A C 1
ATOM 555 O O . GLU A 1 70 ? -3.742 2.533 3.315 1.00 94.19 70 GLU A O 1
ATOM 560 N N . VAL A 1 71 ? -4.680 2.510 1.267 1.00 95.50 71 VAL A N 1
ATOM 561 C CA . VAL A 1 71 ? -4.240 1.182 0.848 1.00 95.50 71 VAL A CA 1
ATOM 562 C C . VAL A 1 71 ? -3.402 1.283 -0.419 1.00 95.50 71 VAL A C 1
ATOM 564 O O . VAL A 1 71 ? -3.538 2.211 -1.220 1.00 95.50 71 VAL A O 1
ATOM 567 N N . LEU A 1 72 ? -2.517 0.312 -0.592 1.00 95.69 72 LEU A N 1
ATOM 568 C CA . LEU A 1 72 ? -1.482 0.284 -1.613 1.00 95.69 72 LEU A CA 1
ATOM 569 C C . LEU A 1 72 ? -1.624 -0.984 -2.457 1.00 95.69 72 LEU A C 1
ATOM 571 O O . LEU A 1 72 ? -1.975 -2.045 -1.939 1.00 95.69 72 LEU A O 1
ATOM 575 N N . CYS A 1 73 ? -1.328 -0.887 -3.749 1.00 96.12 73 CYS A N 1
ATOM 576 C CA . CYS A 1 73 ? -1.240 -2.034 -4.648 1.00 96.12 73 CYS A CA 1
ATOM 577 C C . CYS A 1 73 ? -0.019 -1.890 -5.562 1.00 96.12 73 CYS A C 1
ATOM 579 O O . CYS A 1 73 ? 0.330 -0.779 -5.959 1.00 96.12 73 CYS A O 1
ATOM 581 N N . ASN A 1 74 ? 0.601 -3.022 -5.906 1.00 94.38 74 ASN A N 1
ATOM 582 C CA . ASN A 1 74 ? 1.796 -3.091 -6.761 1.00 94.38 74 ASN A CA 1
ATOM 583 C C . ASN A 1 74 ? 1.520 -3.697 -8.143 1.00 94.38 74 ASN A C 1
ATOM 585 O O . ASN A 1 74 ? 2.444 -3.866 -8.936 1.00 94.38 74 ASN A O 1
ATOM 589 N N . LEU A 1 75 ? 0.274 -4.088 -8.425 1.00 95.38 75 LEU A N 1
ATOM 590 C CA . LEU A 1 75 ? -0.087 -4.631 -9.729 1.00 95.38 75 LEU A CA 1
ATOM 591 C C . LEU A 1 75 ? -0.205 -3.502 -10.748 1.00 95.38 75 LEU A C 1
ATOM 593 O O . LEU A 1 75 ? -0.640 -2.400 -10.433 1.00 95.38 75 LEU A O 1
ATOM 597 N N . GLU A 1 76 ? 0.164 -3.792 -11.987 1.00 95.12 76 GLU A N 1
ATOM 598 C CA . GLU A 1 76 ? 0.202 -2.804 -13.067 1.00 95.12 76 GLU A CA 1
ATOM 599 C C . GLU A 1 76 ? -1.154 -2.114 -13.297 1.00 95.12 76 GLU A C 1
ATOM 601 O O . GLU A 1 76 ? -1.211 -0.901 -13.478 1.00 95.12 76 GLU A O 1
ATOM 606 N N . TRP A 1 77 ? -2.260 -2.857 -13.197 1.00 97.12 77 TRP A N 1
ATOM 607 C CA . TRP A 1 77 ? -3.605 -2.364 -13.505 1.00 97.12 77 TRP A CA 1
ATOM 608 C C . TRP A 1 77 ? -4.487 -2.312 -12.259 1.00 97.12 77 TRP A C 1
ATOM 610 O O . TRP A 1 77 ? -4.595 -3.304 -11.535 1.00 97.12 77 TRP A O 1
ATOM 620 N N . VAL A 1 78 ? -5.205 -1.200 -12.066 1.00 97.31 78 VAL A N 1
ATOM 621 C CA . VAL A 1 78 ? -6.168 -1.030 -10.959 1.00 97.31 78 VAL A CA 1
ATOM 622 C C . VAL A 1 78 ? -7.201 -2.162 -10.939 1.00 97.31 78 VAL A C 1
ATOM 624 O O . VAL A 1 78 ? -7.489 -2.727 -9.887 1.00 97.31 78 VAL A O 1
ATOM 627 N N . SER A 1 79 ? -7.716 -2.566 -12.103 1.00 97.75 79 SER A N 1
ATOM 628 C CA . SER A 1 79 ? -8.668 -3.680 -12.220 1.00 97.75 79 SER A CA 1
ATOM 629 C C . SER A 1 79 ? -8.098 -5.009 -11.711 1.00 97.75 79 SER A C 1
ATOM 631 O O . SER A 1 79 ? -8.824 -5.791 -11.093 1.00 97.75 79 SER A O 1
ATOM 633 N N . LYS A 1 80 ? -6.792 -5.256 -11.894 1.00 97.88 80 LYS A N 1
ATOM 634 C CA . LYS A 1 80 ? -6.104 -6.418 -11.312 1.00 97.88 80 LYS A CA 1
ATOM 635 C C . LYS A 1 80 ? -5.980 -6.299 -9.795 1.00 97.88 80 LYS A C 1
ATOM 637 O O . LYS A 1 80 ? -6.160 -7.298 -9.111 1.00 97.88 80 LYS A O 1
ATOM 642 N N . CYS A 1 81 ? -5.751 -5.098 -9.257 1.00 97.88 81 CYS A N 1
ATOM 643 C CA . CYS A 1 81 ? -5.727 -4.886 -7.806 1.00 97.88 81 CYS A CA 1
ATOM 644 C C . CYS A 1 81 ? -7.036 -5.325 -7.135 1.00 97.88 81 CYS A C 1
ATOM 646 O O . CYS A 1 81 ? -6.997 -5.990 -6.102 1.00 97.88 81 CYS A O 1
ATOM 648 N N . TYR A 1 82 ? -8.185 -5.010 -7.744 1.00 97.81 82 TYR A N 1
ATOM 649 C CA . TYR A 1 82 ? -9.493 -5.435 -7.237 1.00 97.81 82 TYR A CA 1
ATOM 650 C C . TYR A 1 82 ? -9.801 -6.913 -7.507 1.00 97.81 82 TYR A C 1
ATOM 652 O O . TYR A 1 82 ? -10.215 -7.618 -6.593 1.00 97.81 82 TYR A O 1
ATOM 660 N N . SER A 1 83 ? -9.606 -7.395 -8.738 1.00 97.94 83 SER A N 1
ATOM 661 C CA . SER A 1 83 ? -9.975 -8.773 -9.116 1.00 97.94 83 SER A CA 1
ATOM 662 C C . SER A 1 83 ? -9.090 -9.850 -8.488 1.00 97.94 83 SER A C 1
ATOM 664 O O . SER A 1 83 ? -9.557 -10.965 -8.283 1.00 97.94 83 SER A O 1
ATOM 666 N N . MET A 1 84 ? -7.837 -9.526 -8.155 1.00 98.00 84 MET A N 1
ATOM 667 C CA . MET A 1 84 ? -6.905 -10.446 -7.492 1.00 98.00 84 MET A CA 1
ATOM 668 C C . MET A 1 84 ? -6.801 -10.217 -5.980 1.00 98.00 84 MET A C 1
ATOM 670 O O . MET A 1 84 ? -5.914 -10.787 -5.349 1.00 98.00 84 MET A O 1
ATOM 674 N N . SER A 1 85 ? -7.648 -9.355 -5.411 1.00 97.75 85 SER A N 1
ATOM 675 C CA . SER A 1 85 ? -7.593 -8.950 -4.003 1.00 97.75 85 SER A CA 1
ATOM 676 C C . SER A 1 85 ? -6.175 -8.586 -3.545 1.00 97.75 85 SER A C 1
ATOM 678 O O . SER A 1 85 ? -5.665 -9.123 -2.571 1.00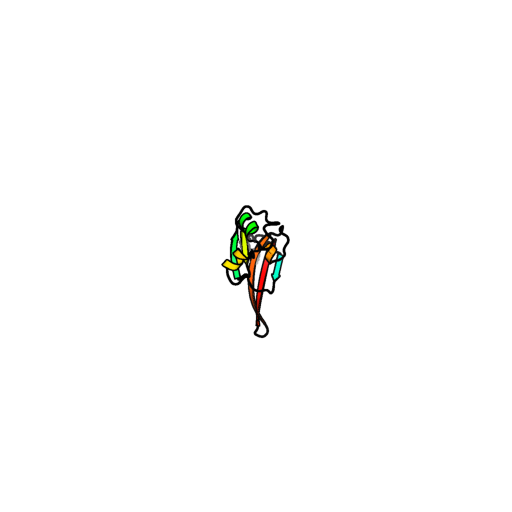 97.75 85 SER A O 1
ATOM 680 N N . ALA A 1 86 ? -5.490 -7.709 -4.281 1.00 97.12 86 ALA A N 1
ATOM 681 C CA . ALA A 1 86 ? -4.068 -7.427 -4.068 1.00 97.12 86 ALA A CA 1
ATOM 682 C C . ALA A 1 86 ? -3.796 -6.174 -3.220 1.00 97.12 86 ALA A C 1
ATOM 684 O O . ALA A 1 86 ? -2.634 -5.793 -3.059 1.00 97.12 86 ALA A O 1
ATOM 685 N N . TRP A 1 87 ? -4.836 -5.518 -2.699 1.00 97.56 87 TRP A N 1
ATOM 686 C CA . TRP A 1 87 ? -4.674 -4.313 -1.888 1.00 97.56 87 TRP A CA 1
ATOM 687 C C . TRP A 1 87 ? -4.059 -4.638 -0.528 1.00 97.56 87 TRP A C 1
ATOM 689 O O . TRP A 1 87 ? -4.344 -5.670 0.074 1.00 97.56 87 TRP A O 1
ATOM 699 N N . GLN A 1 88 ? -3.212 -3.751 -0.028 1.00 95.56 88 GLN A N 1
ATOM 700 C CA . GLN A 1 88 ? -2.556 -3.900 1.265 1.00 95.56 88 GLN A CA 1
ATOM 701 C C . GLN A 1 88 ? -2.695 -2.607 2.061 1.00 95.56 88 GLN A C 1
ATOM 703 O O . GLN A 1 88 ? -2.540 -1.517 1.511 1.00 95.56 88 GLN A O 1
ATOM 708 N N . SER A 1 89 ? -2.948 -2.703 3.365 1.00 94.00 89 SER A N 1
ATOM 709 C CA . SER A 1 89 ? -2.765 -1.552 4.253 1.00 94.00 89 SER A CA 1
ATOM 710 C C . SER A 1 89 ? -1.291 -1.127 4.282 1.00 94.00 89 SER A C 1
ATOM 712 O O . SER A 1 89 ? -0.399 -1.896 3.905 1.00 94.00 89 SER A O 1
ATOM 714 N N . ARG A 1 90 ? -1.002 0.087 4.770 1.00 92.31 90 ARG A N 1
ATOM 715 C CA . ARG A 1 90 ? 0.388 0.543 4.962 1.00 92.31 90 ARG A CA 1
ATOM 716 C C . ARG A 1 90 ? 1.195 -0.461 5.792 1.00 92.31 90 ARG A C 1
ATOM 718 O O . ARG A 1 90 ? 2.289 -0.847 5.395 1.00 92.31 90 ARG A O 1
ATOM 725 N N . ASN A 1 91 ? 0.635 -0.948 6.896 1.00 91.56 91 ASN A N 1
ATOM 726 C CA . ASN A 1 91 ? 1.294 -1.917 7.771 1.00 91.56 91 ASN A CA 1
ATOM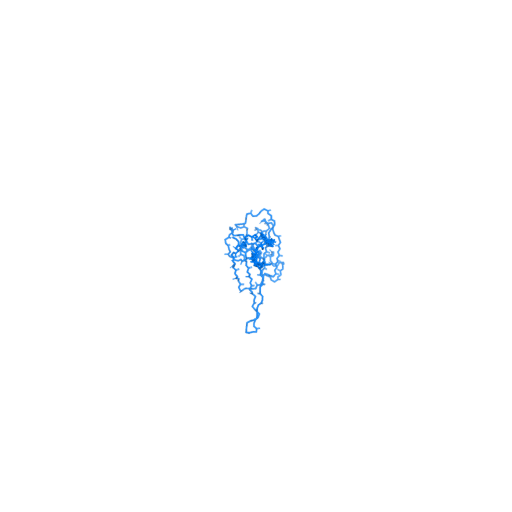 727 C C . ASN A 1 91 ? 1.602 -3.229 7.045 1.00 91.56 91 ASN A C 1
ATOM 729 O O . ASN A 1 91 ? 2.733 -3.700 7.112 1.00 91.56 91 ASN A O 1
ATOM 733 N N . GLN A 1 92 ? 0.641 -3.772 6.291 1.00 91.88 92 GLN A N 1
ATOM 734 C CA . GLN A 1 92 ? 0.838 -4.992 5.498 1.00 91.88 92 GLN A CA 1
ATOM 735 C C . GLN A 1 92 ? 1.929 -4.803 4.434 1.00 91.88 92 GLN A C 1
ATOM 737 O O . GLN A 1 92 ? 2.797 -5.656 4.264 1.00 91.88 92 GLN A O 1
ATOM 742 N N . TYR 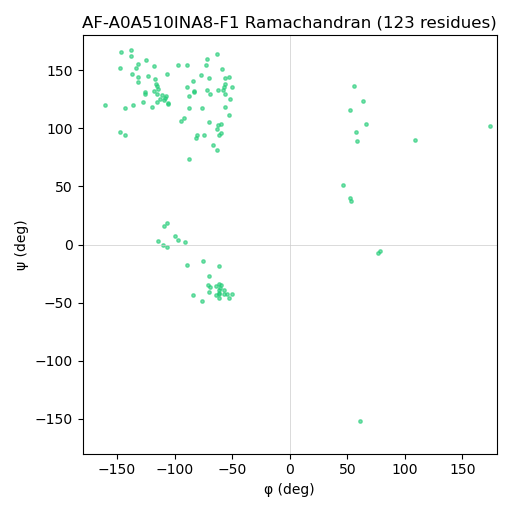A 1 93 ? 1.936 -3.654 3.754 1.00 92.25 93 TYR A N 1
ATOM 743 C CA . TYR A 1 93 ? 2.944 -3.332 2.745 1.00 92.25 93 TYR A CA 1
ATOM 744 C C . TYR A 1 93 ? 4.368 -3.280 3.326 1.00 92.25 93 TYR A C 1
ATOM 746 O O . TYR A 1 93 ? 5.307 -3.789 2.714 1.00 92.25 93 TYR A O 1
ATOM 754 N N . PHE A 1 94 ? 4.527 -2.697 4.519 1.00 91.44 94 PHE A N 1
ATOM 755 C CA . PHE A 1 94 ? 5.814 -2.587 5.213 1.00 91.44 94 PHE A CA 1
ATOM 756 C C . PHE A 1 94 ? 6.125 -3.758 6.158 1.00 91.44 94 PHE A C 1
ATOM 758 O O . PHE A 1 94 ? 7.174 -3.747 6.796 1.00 91.44 94 PHE A O 1
ATOM 765 N N . LYS A 1 95 ? 5.249 -4.771 6.239 1.00 90.38 95 LYS A N 1
ATOM 766 C CA . LYS A 1 95 ? 5.335 -5.894 7.194 1.00 90.38 95 LYS A CA 1
ATOM 767 C C . LYS A 1 95 ? 5.473 -5.438 8.655 1.00 90.38 95 LYS A C 1
ATOM 769 O O . LYS A 1 95 ? 6.204 -6.038 9.439 1.00 90.38 95 LYS A O 1
ATOM 774 N N . LEU A 1 96 ? 4.784 -4.358 9.009 1.00 89.25 96 LEU A N 1
ATOM 775 C CA . LEU A 1 96 ? 4.736 -3.816 10.365 1.00 89.25 96 LEU A CA 1
ATOM 776 C C . LEU A 1 96 ? 3.592 -4.452 11.161 1.00 89.25 96 LEU A C 1
ATOM 778 O O . LEU A 1 96 ? 2.578 -4.860 10.590 1.00 89.25 96 LEU A O 1
ATOM 782 N N . SER A 1 97 ? 3.729 -4.479 12.490 1.00 88.00 97 SER A N 1
ATOM 783 C CA . SER A 1 97 ? 2.633 -4.874 13.384 1.00 88.00 97 SER A CA 1
ATOM 784 C C . SER A 1 97 ? 1.394 -3.999 13.132 1.00 88.00 97 SER A C 1
ATOM 786 O O . SER A 1 97 ? 1.550 -2.793 12.921 1.00 88.00 97 SER A O 1
ATOM 788 N N . PRO A 1 98 ? 0.162 -4.536 13.202 1.00 84.44 98 PRO A N 1
ATOM 789 C CA . PRO A 1 98 ? -1.055 -3.735 13.054 1.00 84.44 98 PRO A CA 1
ATOM 790 C C . PRO A 1 98 ? -1.236 -2.647 14.122 1.00 84.44 98 PRO A C 1
ATOM 792 O O . PRO A 1 98 ? -2.011 -1.720 13.920 1.00 84.44 98 PRO A O 1
ATOM 795 N N . SER A 1 99 ? -0.528 -2.752 15.251 1.00 83.75 99 SER A N 1
ATOM 796 C CA . SER A 1 99 ? -0.537 -1.750 16.325 1.00 83.75 99 SER A CA 1
ATOM 797 C C . SER A 1 99 ? 0.273 -0.489 16.011 1.00 83.75 99 SER A C 1
ATOM 799 O O . SER A 1 99 ? 0.161 0.487 16.742 1.00 83.75 99 SER A O 1
ATOM 801 N N . VAL A 1 100 ? 1.122 -0.523 14.981 1.00 87.81 100 VAL A N 1
ATOM 802 C CA . VAL A 1 100 ? 2.015 0.585 14.618 1.00 87.81 100 VAL A CA 1
ATOM 803 C C . VAL A 1 100 ? 1.264 1.606 13.774 1.00 87.81 100 VAL A C 1
ATOM 805 O O . VAL A 1 100 ? 0.630 1.249 12.780 1.00 87.81 100 VAL A O 1
ATOM 808 N N . GLU A 1 101 ? 1.374 2.888 14.110 1.00 87.12 101 GLU A N 1
ATOM 809 C CA . GLU A 1 101 ? 0.724 3.945 13.340 1.00 87.12 101 GLU A CA 1
ATOM 810 C C . GLU A 1 101 ? 1.690 4.532 12.304 1.00 87.12 101 GLU A C 1
ATOM 812 O O . GLU A 1 101 ? 2.608 5.288 12.626 1.00 87.12 101 GLU A O 1
ATOM 817 N N . VAL A 1 102 ? 1.483 4.193 11.027 1.00 87.38 102 VAL A N 1
ATOM 818 C CA . VAL A 1 102 ? 2.276 4.751 9.922 1.00 87.38 102 VAL A CA 1
ATOM 819 C C . VAL A 1 102 ? 1.752 6.137 9.547 1.00 87.38 102 VAL A C 1
ATOM 821 O O . VAL A 1 102 ? 0.850 6.275 8.712 1.00 87.38 102 VAL A O 1
ATOM 824 N N . ALA A 1 103 ? 2.369 7.166 10.123 1.00 84.38 103 ALA A N 1
ATOM 825 C CA . ALA A 1 103 ? 2.020 8.563 9.894 1.00 84.38 103 ALA A CA 1
ATOM 826 C C . ALA A 1 103 ? 2.256 9.002 8.441 1.00 84.38 103 ALA A C 1
ATOM 828 O O . ALA A 1 103 ? 1.410 9.666 7.841 1.00 84.38 103 ALA A O 1
ATOM 829 N N . ASN A 1 104 ? 3.392 8.620 7.846 1.00 84.19 104 ASN A N 1
ATOM 830 C CA . ASN A 1 104 ? 3.755 9.074 6.503 1.00 84.19 104 ASN A CA 1
ATOM 831 C C . ASN A 1 104 ? 4.553 8.031 5.710 1.00 84.19 104 ASN A C 1
ATOM 833 O O . ASN A 1 104 ? 5.312 7.245 6.273 1.00 84.19 104 ASN A O 1
ATOM 837 N N . ILE A 1 105 ? 4.431 8.074 4.381 1.00 87.25 105 ILE A N 1
ATOM 838 C CA . ILE A 1 105 ? 5.245 7.300 3.444 1.00 87.25 105 ILE A CA 1
ATOM 839 C C . ILE A 1 105 ? 5.998 8.270 2.533 1.00 87.25 105 ILE A C 1
ATOM 841 O O . ILE A 1 105 ? 5.399 9.011 1.759 1.00 87.25 105 ILE A O 1
ATOM 845 N N . SER A 1 106 ? 7.328 8.232 2.588 1.00 88.62 106 SER A N 1
ATOM 846 C CA . SER A 1 106 ? 8.206 9.027 1.723 1.00 88.62 106 SER A CA 1
ATOM 847 C C . SER A 1 106 ? 8.878 8.157 0.666 1.00 88.62 106 SER A C 1
ATOM 849 O O . SER A 1 106 ? 9.247 7.021 0.957 1.00 88.62 106 SER A O 1
ATOM 851 N N . GLN A 1 107 ? 9.120 8.707 -0.519 1.00 89.31 107 GLN A N 1
ATOM 852 C CA . GLN A 1 107 ? 9.875 8.048 -1.582 1.00 89.31 107 GLN A CA 1
ATOM 853 C C . GLN A 1 107 ? 11.160 8.827 -1.876 1.00 89.31 107 GLN A C 1
ATOM 855 O O . GLN A 1 107 ? 11.153 10.053 -1.963 1.00 89.31 107 GLN A O 1
ATOM 860 N N . ARG A 1 108 ? 12.264 8.106 -2.069 1.00 87.62 108 ARG A N 1
ATOM 861 C CA . ARG A 1 108 ? 13.530 8.633 -2.575 1.00 87.62 108 ARG A CA 1
ATOM 862 C C . ARG A 1 108 ? 13.954 7.805 -3.781 1.00 87.62 108 ARG A C 1
ATOM 864 O O . ARG A 1 108 ? 13.964 6.581 -3.720 1.00 87.62 108 ARG A O 1
ATOM 871 N N . VAL A 1 109 ? 14.318 8.478 -4.864 1.00 88.00 109 VAL A N 1
ATOM 872 C CA . VAL A 1 109 ? 14.918 7.846 -6.040 1.00 88.00 109 VAL A CA 1
ATOM 873 C C . VAL A 1 109 ? 16.391 8.222 -6.064 1.00 88.00 109 VAL A C 1
ATOM 875 O O . VAL A 1 109 ? 16.730 9.398 -5.958 1.00 88.00 109 VAL A O 1
ATOM 878 N N . THR A 1 110 ? 17.259 7.228 -6.177 1.00 87.88 110 THR A N 1
ATOM 879 C CA . THR A 1 110 ? 18.700 7.404 -6.352 1.00 87.88 110 THR A CA 1
ATOM 880 C C . THR A 1 110 ? 19.156 6.657 -7.599 1.00 87.88 110 THR A C 1
ATOM 882 O O . THR A 1 110 ? 18.478 5.754 -8.087 1.00 87.88 110 THR A O 1
ATOM 885 N N . PHE A 1 111 ? 20.307 7.046 -8.136 1.00 87.44 111 PHE A N 1
ATOM 886 C CA . PHE A 1 111 ? 20.965 6.325 -9.219 1.00 87.44 111 PHE A CA 1
ATOM 887 C C . PHE A 1 111 ? 22.286 5.783 -8.682 1.00 87.44 111 PHE A C 1
ATOM 889 O O . PHE A 1 111 ? 23.100 6.546 -8.167 1.00 87.44 111 PHE A O 1
ATOM 896 N N . SER A 1 112 ? 22.483 4.470 -8.761 1.00 83.81 112 SER A N 1
ATOM 897 C CA . SER A 1 112 ? 23.725 3.805 -8.361 1.00 83.81 112 SER A CA 1
ATOM 898 C C . SER A 1 112 ? 24.184 2.930 -9.519 1.00 83.81 112 SER A C 1
ATOM 900 O O . SER A 1 112 ? 23.413 2.107 -10.006 1.00 83.81 112 SER A O 1
ATOM 902 N N . ASN A 1 113 ? 25.405 3.162 -10.012 1.00 85.25 113 ASN A N 1
ATOM 903 C CA . ASN A 1 113 ? 25.977 2.464 -11.172 1.00 85.25 113 ASN A CA 1
ATOM 904 C C . ASN A 1 113 ? 25.069 2.483 -12.420 1.00 85.25 113 ASN A C 1
ATOM 906 O O . ASN A 1 113 ? 24.919 1.479 -13.108 1.00 85.25 113 ASN A O 1
ATOM 910 N N . GLY A 1 114 ? 24.408 3.616 -12.688 1.00 85.75 114 GLY A N 1
ATOM 911 C CA . GLY A 1 114 ? 23.491 3.772 -13.826 1.00 85.75 114 GLY A CA 1
ATOM 912 C C . GLY A 1 114 ? 22.113 3.118 -13.650 1.00 85.75 114 GLY A C 1
ATOM 913 O O . GLY A 1 114 ? 21.219 3.372 -14.454 1.00 85.75 114 GLY A O 1
ATOM 914 N N . ALA A 1 115 ? 21.891 2.343 -12.585 1.00 85.31 115 ALA A N 1
ATOM 915 C CA . ALA A 1 115 ? 20.594 1.758 -12.269 1.00 85.31 115 ALA A CA 1
ATOM 916 C C . ALA A 1 115 ? 19.751 2.701 -11.395 1.00 85.31 115 ALA A C 1
ATOM 918 O O . ALA A 1 115 ? 20.237 3.270 -10.412 1.00 85.31 115 ALA A O 1
ATOM 919 N N . LYS A 1 116 ? 18.461 2.839 -11.731 1.00 85.62 116 LYS A N 1
ATOM 920 C CA . LYS A 1 116 ? 17.480 3.571 -10.919 1.00 85.62 116 LYS A CA 1
ATOM 921 C C . LYS A 1 116 ? 17.081 2.725 -9.711 1.00 85.62 116 LYS A C 1
ATOM 923 O O . LYS A 1 116 ? 16.447 1.684 -9.857 1.00 85.62 116 LYS A O 1
ATOM 928 N N . VAL A 1 117 ? 17.378 3.217 -8.518 1.00 86.88 117 VAL A N 1
ATOM 929 C CA . VAL A 1 117 ? 17.004 2.607 -7.242 1.00 86.88 117 VAL A CA 1
ATOM 930 C C . VAL A 1 117 ? 15.909 3.453 -6.605 1.00 86.88 117 VAL A C 1
ATOM 932 O O . VAL A 1 117 ? 16.051 4.663 -6.446 1.00 86.88 117 VAL A O 1
ATOM 935 N N . THR A 1 118 ? 14.789 2.828 -6.247 1.00 87.50 118 THR A N 1
ATOM 936 C CA . THR A 1 118 ? 13.719 3.500 -5.498 1.00 87.50 118 THR A CA 1
ATOM 937 C C . THR A 1 118 ? 13.682 2.952 -4.081 1.00 87.50 118 THR A C 1
ATOM 939 O O . THR A 1 118 ? 13.567 1.747 -3.874 1.00 87.50 118 THR A O 1
ATOM 942 N N . THR A 1 119 ? 13.790 3.847 -3.107 1.00 89.56 119 THR A 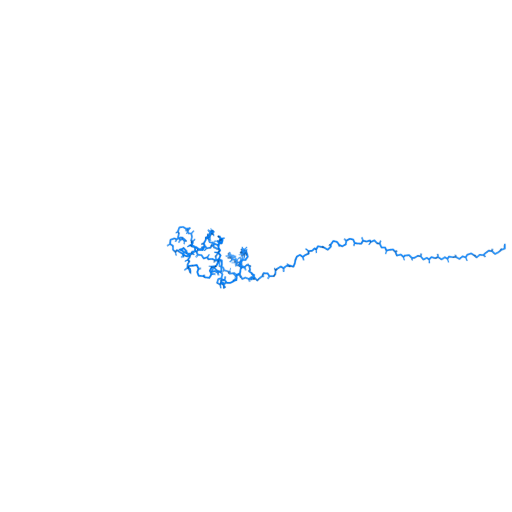N 1
ATOM 943 C CA . THR A 1 119 ? 13.646 3.549 -1.685 1.00 89.56 119 THR A CA 1
ATOM 944 C C . THR A 1 119 ? 12.371 4.202 -1.184 1.00 89.56 119 THR A C 1
ATOM 946 O O . THR A 1 119 ? 12.163 5.402 -1.364 1.00 89.56 119 THR A O 1
ATOM 949 N N . ILE A 1 120 ? 11.524 3.430 -0.521 1.00 90.69 120 ILE A N 1
ATOM 950 C CA . ILE A 1 120 ? 10.275 3.914 0.062 1.00 90.69 120 ILE A CA 1
ATOM 951 C C . ILE A 1 120 ? 10.379 3.707 1.558 1.00 90.69 120 ILE A C 1
ATOM 953 O O . ILE A 1 120 ? 10.763 2.626 1.993 1.00 90.69 120 ILE A O 1
ATOM 957 N N . CYS A 1 121 ? 10.041 4.719 2.341 1.00 90.19 121 CYS A N 1
ATOM 958 C CA . CYS A 1 121 ? 10.146 4.653 3.786 1.00 90.19 121 CYS A CA 1
ATOM 959 C C . CYS A 1 121 ? 8.821 4.992 4.452 1.00 90.19 121 CYS A C 1
ATOM 961 O O . CYS A 1 121 ? 8.251 6.044 4.163 1.00 90.19 121 CYS A O 1
ATOM 963 N N . ALA A 1 122 ? 8.388 4.126 5.361 1.00 90.62 122 ALA A N 1
ATOM 964 C CA . ALA A 1 122 ? 7.355 4.414 6.339 1.00 90.62 122 ALA A CA 1
ATOM 965 C C . ALA A 1 122 ? 7.980 5.145 7.528 1.00 90.62 122 ALA A C 1
ATOM 967 O O . ALA A 1 122 ? 8.996 4.702 8.063 1.00 90.62 122 ALA A O 1
ATOM 968 N N . HIS A 1 123 ? 7.357 6.246 7.928 1.00 89.88 123 HIS A N 1
ATOM 969 C CA . HIS A 1 123 ? 7.628 6.949 9.176 1.00 89.88 123 HIS A CA 1
ATOM 970 C C . HIS A 1 123 ? 6.468 6.648 10.115 1.00 89.88 123 HIS A C 1
ATOM 972 O O . HIS A 1 123 ? 5.313 6.894 9.750 1.00 89.88 123 HIS A O 1
ATOM 978 N N . TYR A 1 124 ? 6.765 6.072 11.272 1.00 84.25 124 TYR A N 1
ATOM 979 C CA . TYR A 1 124 ? 5.761 5.554 12.194 1.00 84.25 124 TYR A CA 1
ATOM 980 C C . TYR A 1 124 ? 6.095 5.889 13.651 1.00 84.25 124 TYR A C 1
ATOM 982 O O . TYR A 1 124 ? 7.222 6.288 13.957 1.00 84.25 124 TYR A O 1
ATOM 990 N N . LYS A 1 125 ? 5.083 5.794 14.513 1.00 75.75 125 LYS A N 1
ATOM 991 C CA . LYS A 1 125 ? 5.194 5.937 15.970 1.00 75.75 125 LYS A CA 1
ATOM 992 C C . LYS A 1 125 ? 5.013 4.593 16.659 1.00 75.75 125 LYS A C 1
ATOM 994 O O . LYS A 1 125 ? 4.275 3.746 16.096 1.00 75.75 125 LYS A O 1
#

Sequence (125 aa):
MRIIVLLLIFSSCAFADSFTVKKNEKPIEKYEKLCLMQHPPTHKAMFYKSELCKFGKEGCSGVSSKEPFEVLCNLEWVSKCYSMSAWQSRNQYFKLSPSVEVANISQRVTFSNGAKVTTICAHYK